Protein AF-W1Y3S1-F1 (afdb_monomer)

Foldseek 3Di:
DDLFLQPLQLVLQVLLQVLLVCLVVLRRDLVSLVVSLVSCVSHQALVSLQSSLNSNVSNPNNVSSVVSNVVSVVRHHPQPPVGGSVNPDHD

Sequence (91 aa):
IPYADNLKASKFAVQSYAALVLARQQKAPLGALREIWEHRADAASGLPLLQLGVALKTMGDATRGEEAIVLALKTPRNSDERIWLGDYGSP

pLDDT: mean 87.24, std 10.51, range [47.91, 95.75]

Organism: NCBI:txid408170

Radius of gyration: 12.7 Å; Cα contacts (8 Å, |Δi|>4): 128; chains: 1; bounding box: 34×26×29 Å

Nearest PDB structures (foldseek):
  5a42-assembly1_A  TM=9.913E-01  e=2.308E-10  Escherichia coli K-12
  4ziu-assembly1_A  TM=9.897E-01  e=3.738E-10  Escherichia coli K-12
  4rtd-assembly1_A  TM=9.672E-01  e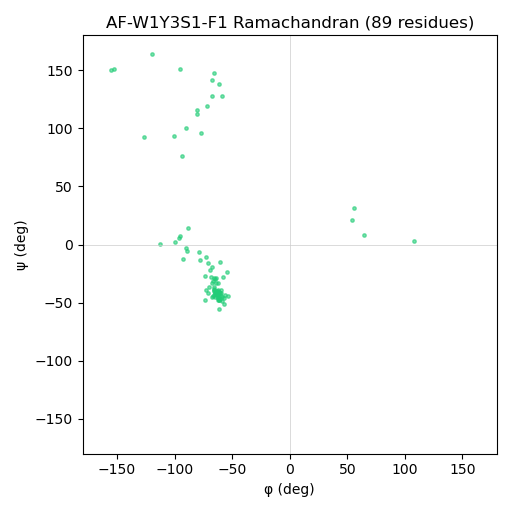=2.074E-10  Escherichia coli K-12
  4u4j-assembly1_A  TM=9.663E-01  e=5.154E-08  Salmonella enterica subsp. enterica serovar Typhimurium str. LT2
  4u59-assembly1_A  TM=9.619E-01  e=5.154E-08  Salmonella enterica subsp. enterica serovar Typhimurium

InterPro domains:
  IPR008930 Terpenoid cyclases/protein prenyltransferase alpha-alpha toroid [SSF48239] (9-82)

Mean predicted aligned error: 5.41 Å

Structure (mmCIF, N/CA/C/O backbone):
data_AF-W1Y3S1-F1
#
_entry.id   AF-W1Y3S1-F1
#
loop_
_atom_site.group_PDB
_atom_site.id
_atom_site.type_symbol
_atom_site.label_atom_id
_atom_site.label_alt_id
_atom_site.label_comp_id
_atom_site.label_asym_id
_atom_site.label_entity_id
_atom_site.label_seq_id
_atom_site.pdbx_PDB_ins_code
_atom_site.Cartn_x
_atom_site.Cartn_y
_atom_site.Cartn_z
_atom_site.occupancy
_atom_site.B_iso_or_equiv
_atom_site.auth_seq_id
_atom_site.auth_comp_id
_atom_site.auth_asym_id
_atom_site.auth_atom_id
_atom_site.pdbx_PDB_model_num
ATOM 1 N N . ILE A 1 1 ? 22.413 -14.062 1.278 1.00 47.91 1 ILE A N 1
ATOM 2 C CA . ILE A 1 1 ? 21.840 -13.821 -0.068 1.00 47.91 1 ILE A CA 1
ATOM 3 C C . ILE A 1 1 ? 20.653 -12.884 0.133 1.00 47.91 1 ILE A C 1
ATOM 5 O O . ILE A 1 1 ? 19.825 -13.222 0.976 1.00 47.91 1 ILE A O 1
ATOM 9 N N . PRO A 1 2 ? 20.599 -11.692 -0.488 1.00 54.00 2 PRO A N 1
ATOM 10 C CA . PRO A 1 2 ? 19.427 -10.825 -0.378 1.00 54.00 2 PRO A CA 1
ATOM 11 C C . PRO A 1 2 ? 18.206 -11.548 -0.961 1.00 54.00 2 PRO A C 1
ATOM 13 O O . PRO A 1 2 ? 18.328 -12.221 -1.976 1.00 54.00 2 PRO A O 1
ATOM 16 N N . TYR A 1 3 ? 17.046 -11.446 -0.310 1.00 61.94 3 TYR A N 1
ATOM 17 C CA . TYR A 1 3 ? 15.818 -12.139 -0.738 1.00 61.94 3 TYR A CA 1
ATOM 18 C C . TYR A 1 3 ? 15.121 -11.445 -1.932 1.00 61.94 3 TYR A C 1
ATOM 20 O O . TYR A 1 3 ? 14.228 -12.016 -2.549 1.00 61.94 3 TYR A O 1
ATOM 28 N N . ALA A 1 4 ? 15.526 -10.211 -2.250 1.00 61.97 4 ALA A N 1
ATOM 29 C CA . ALA A 1 4 ? 15.038 -9.406 -3.365 1.00 61.97 4 ALA A CA 1
ATOM 30 C C . ALA A 1 4 ? 16.102 -8.380 -3.782 1.00 61.97 4 ALA A C 1
ATOM 32 O O . ALA A 1 4 ? 16.858 -7.900 -2.928 1.00 61.97 4 ALA A O 1
ATOM 33 N N . ASP A 1 5 ? 16.112 -8.008 -5.061 1.00 67.12 5 ASP A N 1
ATOM 34 C CA . ASP A 1 5 ? 17.056 -7.029 -5.620 1.00 67.12 5 ASP A CA 1
ATOM 35 C C . ASP A 1 5 ? 16.720 -5.599 -5.182 1.00 67.12 5 ASP A C 1
ATOM 37 O O . ASP A 1 5 ? 17.599 -4.749 -5.049 1.00 67.12 5 ASP A O 1
ATOM 41 N N . ASN A 1 6 ? 15.442 -5.339 -4.883 1.00 75.94 6 ASN A N 1
ATOM 42 C CA . ASN A 1 6 ? 14.983 -4.074 -4.321 1.00 75.94 6 ASN A CA 1
ATOM 43 C C . ASN A 1 6 ? 14.181 -4.296 -3.034 1.00 75.94 6 ASN A C 1
ATOM 45 O O . ASN A 1 6 ? 12.959 -4.473 -3.029 1.00 75.94 6 ASN A O 1
ATOM 49 N N . LEU A 1 7 ? 14.896 -4.246 -1.910 1.00 80.88 7 LEU A N 1
ATOM 50 C CA . LEU A 1 7 ? 14.342 -4.510 -0.585 1.00 80.88 7 LEU A CA 1
ATOM 51 C C . LEU A 1 7 ? 13.302 -3.462 -0.145 1.00 80.88 7 LEU A C 1
ATOM 53 O O . LEU A 1 7 ? 12.401 -3.790 0.626 1.00 80.88 7 LEU A O 1
ATOM 57 N N . LYS A 1 8 ? 13.407 -2.215 -0.627 1.00 86.06 8 LYS A N 1
ATOM 58 C CA . LYS A 1 8 ? 12.435 -1.151 -0.325 1.00 86.06 8 LYS A CA 1
ATOM 59 C C . LYS A 1 8 ? 11.127 -1.370 -1.077 1.00 86.06 8 LYS A C 1
ATOM 61 O O . LYS A 1 8 ? 10.074 -1.396 -0.450 1.00 86.06 8 LYS A O 1
ATOM 66 N N . ALA A 1 9 ? 11.206 -1.646 -2.377 1.00 85.19 9 ALA A N 1
ATOM 67 C CA . ALA A 1 9 ? 10.033 -1.957 -3.190 1.00 85.19 9 ALA A CA 1
ATOM 68 C C . ALA A 1 9 ? 9.314 -3.226 -2.710 1.00 85.19 9 ALA A C 1
ATOM 70 O O . ALA A 1 9 ? 8.088 -3.246 -2.629 1.00 85.19 9 ALA A O 1
ATOM 71 N N . SER A 1 10 ? 10.073 -4.248 -2.303 1.00 85.25 10 SER A N 1
ATOM 72 C CA . SER A 1 10 ? 9.514 -5.481 -1.729 1.00 85.25 10 SER A CA 1
ATOM 73 C C . SER A 1 10 ? 8.738 -5.197 -0.438 1.00 85.25 10 SER A C 1
ATOM 75 O O . SER A 1 10 ? 7.603 -5.639 -0.269 1.00 85.25 10 SER A O 1
ATOM 77 N N . LYS A 1 11 ? 9.327 -4.412 0.478 1.00 89.38 11 LYS A N 1
ATOM 78 C CA . LYS A 1 11 ? 8.663 -3.995 1.724 1.00 89.38 11 LYS A CA 1
ATOM 79 C C . LYS A 1 11 ? 7.405 -3.180 1.441 1.00 89.38 11 LYS A C 1
ATOM 81 O O . LYS A 1 11 ? 6.368 -3.466 2.035 1.00 89.38 11 LYS A O 1
ATOM 86 N N . PHE A 1 12 ? 7.481 -2.230 0.510 1.00 92.25 12 PHE A N 1
ATOM 87 C CA . PHE A 1 12 ? 6.345 -1.406 0.108 1.00 92.25 12 PHE A CA 1
ATOM 88 C C . PHE A 1 12 ? 5.199 -2.254 -0.461 1.00 92.25 12 PHE A C 1
ATOM 90 O O . PHE A 1 12 ? 4.037 -2.034 -0.113 1.00 92.25 12 PHE A O 1
ATOM 97 N N . ALA A 1 13 ? 5.510 -3.264 -1.279 1.00 90.31 13 ALA A N 1
ATOM 98 C CA . ALA A 1 13 ? 4.519 -4.188 -1.821 1.00 90.31 13 ALA A CA 1
ATOM 99 C C . ALA A 1 13 ? 3.813 -4.990 -0.718 1.00 90.31 13 ALA A C 1
ATOM 101 O O . ALA A 1 13 ? 2.582 -5.028 -0.670 1.00 90.31 13 ALA A O 1
ATOM 102 N N . VAL A 1 14 ? 4.576 -5.558 0.222 1.00 92.19 14 VAL A N 1
ATOM 103 C CA . VAL A 1 14 ? 4.021 -6.305 1.363 1.00 92.19 14 VAL A CA 1
ATOM 104 C C . VAL A 1 14 ? 3.149 -5.409 2.247 1.00 92.19 14 VAL A C 1
ATOM 106 O O . VAL A 1 14 ? 2.039 -5.797 2.612 1.00 92.19 14 VAL A O 1
ATOM 109 N N . GLN A 1 15 ? 3.618 -4.202 2.570 1.00 93.94 15 GLN A N 1
ATOM 110 C CA . GLN A 1 15 ? 2.877 -3.243 3.392 1.00 93.94 15 GLN A CA 1
ATOM 111 C C . GLN A 1 15 ? 1.576 -2.795 2.721 1.00 93.94 15 GLN A C 1
ATOM 113 O O . GLN A 1 15 ? 0.537 -2.760 3.376 1.00 93.94 15 GLN A O 1
ATOM 118 N N . SER A 1 16 ? 1.612 -2.506 1.420 1.00 94.19 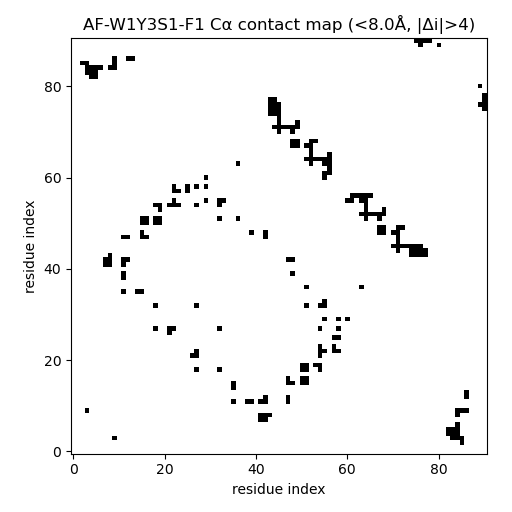16 SER A N 1
ATOM 119 C CA . SER A 1 16 ? 0.437 -2.078 0.652 1.00 94.19 16 SER A CA 1
ATOM 120 C C . SER A 1 16 ? -0.614 -3.183 0.545 1.00 94.19 16 SER A C 1
ATOM 122 O O . SER A 1 16 ? -1.811 -2.930 0.705 1.00 94.19 16 SER A O 1
ATOM 124 N N . TYR A 1 17 ? -0.178 -4.430 0.359 1.00 93.75 17 TYR A N 1
ATOM 125 C CA . TYR A 1 17 ? -1.089 -5.567 0.342 1.00 93.75 17 TYR A CA 1
ATOM 126 C C . TYR A 1 17 ? -1.707 -5.824 1.723 1.00 93.75 17 TYR A C 1
ATOM 128 O O . TYR A 1 17 ? -2.925 -5.979 1.843 1.00 93.75 17 TYR A O 1
ATOM 136 N N . ALA A 1 18 ? -0.897 -5.795 2.787 1.00 94.19 18 ALA A N 1
ATOM 137 C CA . ALA A 1 18 ? -1.386 -5.918 4.159 1.00 94.19 18 ALA A CA 1
ATOM 138 C C . ALA A 1 18 ? -2.380 -4.797 4.511 1.00 94.19 18 ALA A C 1
ATOM 140 O O . ALA A 1 18 ? -3.429 -5.065 5.098 1.00 94.19 18 ALA A O 1
ATOM 141 N N . ALA A 1 19 ? -2.095 -3.561 4.092 1.00 94.56 19 ALA A N 1
ATOM 142 C CA . ALA A 1 19 ? -2.985 -2.416 4.235 1.00 94.56 19 ALA A CA 1
ATOM 143 C C . ALA A 1 19 ? -4.350 -2.664 3.580 1.00 94.56 19 ALA A C 1
ATOM 145 O O . ALA A 1 19 ? -5.377 -2.439 4.219 1.00 94.56 19 ALA A O 1
ATOM 146 N N . LEU A 1 20 ? -4.381 -3.187 2.351 1.00 95.25 20 LEU A N 1
ATOM 147 C CA . LEU A 1 20 ? -5.628 -3.532 1.667 1.00 95.25 20 LEU A CA 1
ATOM 148 C C . LEU A 1 20 ? -6.418 -4.616 2.416 1.00 95.25 20 LEU A C 1
ATOM 150 O O . LEU A 1 20 ? -7.629 -4.483 2.602 1.00 95.25 20 LEU A O 1
ATOM 154 N N . VAL A 1 21 ? -5.748 -5.681 2.863 1.00 95.75 21 VAL A N 1
ATOM 155 C CA . VAL A 1 21 ? -6.389 -6.780 3.606 1.00 95.75 21 VAL A CA 1
ATOM 156 C C . VAL A 1 21 ? -6.973 -6.290 4.937 1.00 95.75 21 VAL A C 1
ATOM 158 O O . VAL A 1 21 ? -8.086 -6.678 5.300 1.00 95.75 21 VAL A O 1
ATOM 161 N N . LEU A 1 22 ? -6.261 -5.413 5.650 1.00 94.75 22 LEU A N 1
ATOM 162 C CA . LEU A 1 22 ? -6.720 -4.824 6.910 1.00 94.75 22 LEU A CA 1
ATOM 163 C C . LEU A 1 22 ? -7.835 -3.791 6.704 1.00 94.75 22 LEU A C 1
ATOM 165 O O . LEU A 1 22 ? -8.786 -3.761 7.486 1.00 94.75 22 LEU A O 1
ATOM 169 N N . ALA A 1 23 ? -7.759 -2.972 5.654 1.00 94.00 23 ALA A N 1
ATOM 170 C CA . ALA A 1 23 ? -8.766 -1.957 5.349 1.00 94.00 23 ALA A CA 1
ATOM 171 C C . ALA A 1 23 ? -10.116 -2.585 4.983 1.00 94.00 23 ALA A C 1
ATOM 173 O O . ALA A 1 23 ? -11.158 -2.111 5.429 1.00 94.00 23 ALA A O 1
ATOM 174 N N . ARG A 1 24 ? -10.110 -3.725 4.276 1.00 93.06 24 ARG A N 1
ATOM 175 C CA . ARG A 1 24 ? -11.326 -4.525 4.027 1.00 93.06 24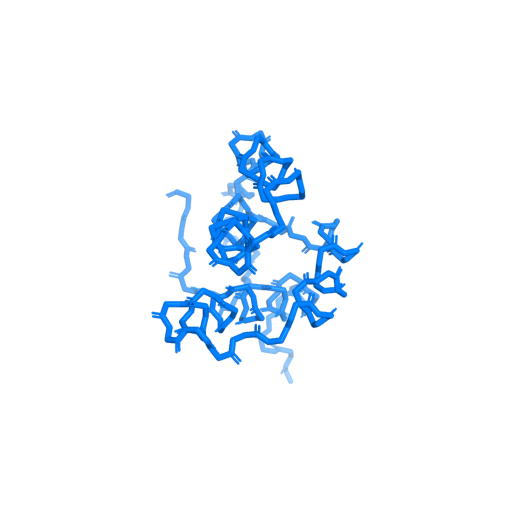 ARG A CA 1
ATOM 176 C C . ARG A 1 24 ? -12.026 -4.966 5.315 1.00 93.06 24 ARG A C 1
ATOM 178 O O . ARG A 1 24 ? -13.236 -5.146 5.314 1.00 93.06 24 ARG A O 1
ATOM 185 N N . GLN A 1 25 ? -11.275 -5.128 6.402 1.00 94.25 25 GLN A N 1
ATOM 186 C CA . GLN A 1 25 ? -11.802 -5.475 7.723 1.00 94.25 25 GLN A CA 1
ATOM 187 C C . GLN A 1 25 ? -12.018 -4.253 8.629 1.00 94.25 25 GLN A C 1
ATOM 189 O O . GLN A 1 25 ? -12.314 -4.445 9.804 1.00 94.25 25 GLN A O 1
ATOM 194 N N . GLN A 1 26 ? -11.835 -3.023 8.129 1.00 90.81 26 GLN A N 1
ATOM 195 C CA . GLN A 1 26 ? -11.882 -1.783 8.922 1.00 90.81 26 GLN A CA 1
ATOM 196 C C . GLN A 1 26 ? -10.895 -1.779 10.108 1.00 90.81 26 GLN A C 1
ATOM 198 O O . GLN A 1 26 ? -11.141 -1.182 11.152 1.00 90.81 26 GLN A O 1
ATOM 203 N N . LYS A 1 27 ? -9.755 -2.464 9.953 1.00 92.62 27 LYS A N 1
ATOM 204 C CA . LYS A 1 27 ? -8.716 -2.622 10.988 1.00 92.62 27 LYS A CA 1
ATOM 205 C C . LYS A 1 27 ? -7.403 -1.923 10.648 1.00 92.62 27 LYS A C 1
ATOM 207 O O . LYS A 1 27 ? -6.450 -2.025 11.414 1.00 92.62 27 LYS A O 1
ATOM 212 N N . ALA A 1 28 ? -7.314 -1.256 9.499 1.00 92.81 28 ALA A N 1
ATOM 213 C CA . ALA A 1 28 ? -6.102 -0.549 9.109 1.00 92.81 28 ALA A CA 1
ATOM 214 C C . ALA A 1 28 ? -6.035 0.818 9.815 1.00 92.81 28 ALA A C 1
ATOM 216 O O . ALA A 1 28 ? -6.878 1.673 9.545 1.00 92.81 28 ALA A O 1
ATOM 217 N N . PRO A 1 29 ? -5.054 1.073 10.698 1.00 93.19 29 PRO A N 1
ATOM 218 C CA . PRO A 1 29 ? -4.920 2.380 11.325 1.00 93.19 29 PRO A CA 1
ATOM 219 C C . PRO A 1 29 ? -4.511 3.425 10.283 1.00 93.19 29 PRO A C 1
ATOM 221 O O . PRO A 1 29 ? -3.515 3.274 9.575 1.00 93.19 29 PRO A O 1
ATOM 224 N N . LEU A 1 30 ? -5.269 4.519 10.218 1.00 93.00 30 LEU A N 1
ATOM 225 C CA . LEU A 1 30 ? -5.130 5.533 9.172 1.00 93.00 30 LEU A CA 1
ATOM 226 C C . LEU A 1 30 ? -3.770 6.256 9.219 1.00 93.00 30 LEU A C 1
ATOM 228 O O . LEU A 1 30 ? -3.225 6.620 8.181 1.00 93.00 30 LEU A O 1
ATOM 232 N N . GLY A 1 31 ? -3.174 6.382 10.410 1.00 94.25 31 GLY A N 1
ATOM 233 C CA . GLY A 1 31 ? -1.806 6.883 10.574 1.00 94.25 31 GLY A CA 1
ATOM 234 C C . GLY A 1 31 ? -0.754 6.006 9.887 1.00 94.25 31 GLY A C 1
ATOM 235 O O . GLY A 1 31 ? 0.126 6.534 9.220 1.00 94.25 31 GLY A O 1
ATOM 236 N N . ALA A 1 32 ? -0.886 4.676 9.959 1.00 93.94 32 ALA A N 1
ATOM 237 C CA . ALA A 1 32 ? 0.050 3.767 9.292 1.00 93.94 32 ALA A CA 1
ATOM 238 C C . ALA A 1 32 ? -0.104 3.802 7.766 1.00 93.94 32 ALA A C 1
ATOM 240 O O . ALA A 1 32 ? 0.886 3.735 7.048 1.00 93.94 32 ALA A O 1
ATOM 241 N N . LEU A 1 33 ? -1.334 3.945 7.258 1.00 94.62 33 LEU A N 1
ATOM 242 C CA . LEU A 1 33 ? -1.571 4.096 5.818 1.00 94.62 33 LEU A CA 1
ATOM 243 C C . LEU A 1 33 ? -0.935 5.378 5.267 1.00 94.62 33 LEU A C 1
ATOM 245 O O . LEU A 1 33 ? -0.358 5.361 4.181 1.00 94.62 33 LEU A O 1
ATOM 249 N N . ARG A 1 34 ? -1.018 6.477 6.027 1.00 95.25 34 ARG A N 1
ATOM 250 C CA . ARG A 1 34 ? -0.359 7.745 5.687 1.00 95.25 34 ARG A CA 1
ATOM 251 C C . ARG A 1 34 ? 1.159 7.625 5.717 1.00 95.25 34 ARG A C 1
ATOM 253 O O . ARG A 1 34 ? 1.803 8.126 4.808 1.00 95.25 34 ARG A O 1
ATOM 260 N N . GLU A 1 35 ? 1.712 6.912 6.692 1.00 95.44 35 GLU A N 1
ATOM 261 C CA . GLU A 1 35 ? 3.153 6.654 6.746 1.00 95.44 35 GLU A CA 1
ATOM 262 C C . GLU A 1 35 ? 3.632 5.879 5.509 1.00 95.44 35 GLU A C 1
ATOM 264 O O . GLU A 1 35 ? 4.588 6.280 4.850 1.00 95.44 35 GLU A O 1
ATOM 269 N N . ILE A 1 36 ? 2.923 4.810 5.123 1.00 94.19 36 ILE A N 1
ATOM 270 C CA . ILE A 1 36 ? 3.245 4.059 3.899 1.00 94.19 36 ILE A CA 1
ATOM 271 C C . ILE A 1 36 ? 3.155 4.983 2.670 1.00 94.19 36 ILE A C 1
ATOM 273 O O . ILE A 1 36 ? 4.007 4.914 1.788 1.00 94.1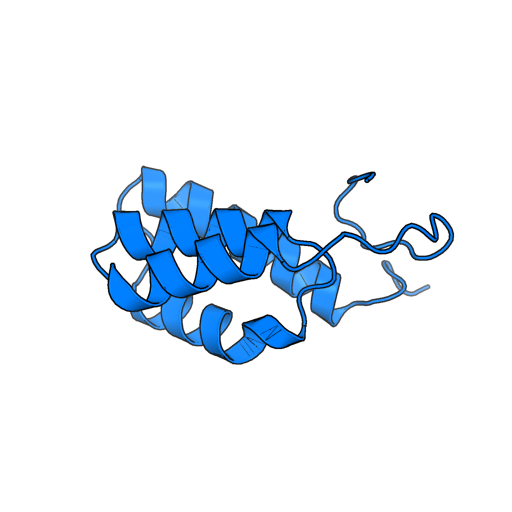9 36 ILE A O 1
ATOM 277 N N . TRP A 1 37 ? 2.169 5.884 2.614 1.00 94.88 37 TRP A N 1
ATOM 278 C CA . TRP A 1 37 ? 2.004 6.839 1.510 1.00 94.88 37 TRP A CA 1
ATOM 279 C C . TRP A 1 37 ? 3.173 7.823 1.346 1.00 94.88 37 TRP A C 1
ATOM 281 O O . TRP A 1 37 ? 3.521 8.185 0.215 1.00 94.88 37 TRP A O 1
ATOM 291 N N . GLU A 1 38 ? 3.826 8.235 2.431 1.00 94.81 38 GLU A N 1
ATOM 292 C CA . GLU A 1 38 ? 5.022 9.081 2.332 1.00 94.81 38 GLU A CA 1
ATOM 293 C C . GLU A 1 38 ? 6.183 8.354 1.634 1.00 94.81 38 GLU A C 1
ATOM 295 O O . GLU A 1 38 ? 6.951 8.965 0.890 1.00 94.81 38 GLU A O 1
ATOM 300 N N . HIS A 1 39 ? 6.230 7.023 1.739 1.00 93.81 39 HIS A N 1
ATOM 301 C CA . HIS A 1 39 ? 7.201 6.163 1.061 1.00 93.81 39 HIS A CA 1
ATOM 302 C C . HIS A 1 39 ? 6.780 5.708 -0.349 1.00 93.81 39 HIS A C 1
ATOM 304 O O . HIS A 1 39 ? 7.406 4.819 -0.923 1.00 93.81 39 HIS A O 1
ATOM 310 N N . ARG A 1 40 ? 5.764 6.327 -0.969 1.00 91.25 40 ARG A N 1
ATOM 311 C CA . ARG A 1 40 ? 5.272 5.960 -2.320 1.00 91.25 40 ARG A CA 1
ATOM 312 C C . ARG A 1 40 ? 6.336 5.954 -3.426 1.00 91.25 40 ARG A C 1
ATOM 314 O O . ARG A 1 40 ? 6.157 5.270 -4.427 1.00 91.25 40 ARG A O 1
ATOM 321 N N . ALA A 1 41 ? 7.432 6.699 -3.262 1.00 88.94 41 ALA A N 1
ATOM 322 C CA . ALA A 1 41 ? 8.549 6.715 -4.210 1.00 88.94 41 ALA A CA 1
ATOM 323 C C . ALA A 1 41 ? 9.326 5.385 -4.254 1.00 88.94 41 ALA A C 1
ATOM 325 O O . ALA A 1 41 ? 10.011 5.114 -5.236 1.00 88.94 41 ALA A O 1
ATOM 326 N N . ASP A 1 42 ? 9.198 4.544 -3.223 1.00 86.75 42 ASP A N 1
ATOM 327 C CA . ASP A 1 42 ? 9.814 3.217 -3.183 1.00 86.75 42 ASP A CA 1
ATOM 328 C C . ASP A 1 42 ? 9.029 2.178 -4.015 1.00 86.75 42 ASP A C 1
ATOM 330 O O . ASP A 1 42 ? 9.485 1.045 -4.184 1.00 86.75 42 ASP A O 1
ATOM 334 N N . ALA A 1 43 ? 7.857 2.536 -4.557 1.00 85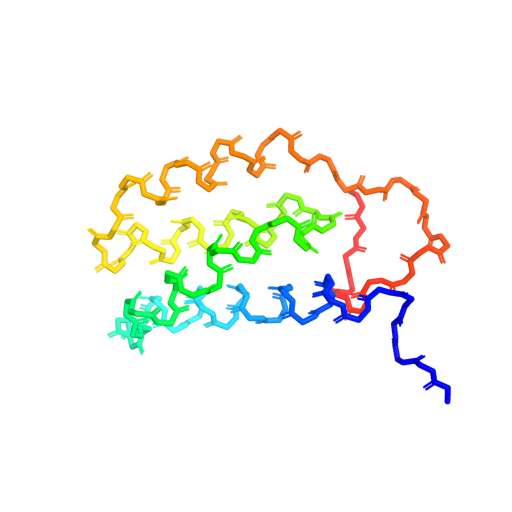.06 43 ALA A N 1
ATOM 335 C CA . ALA A 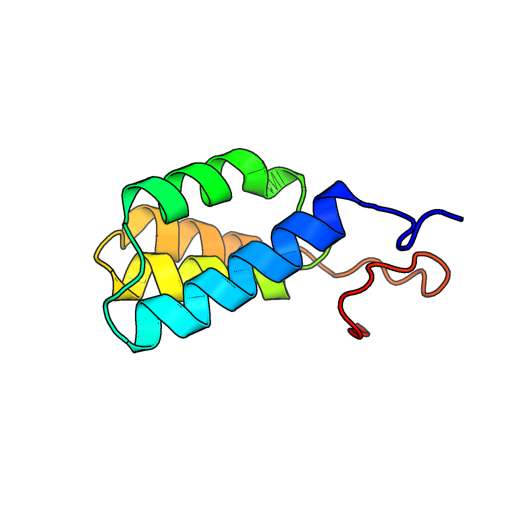1 43 ? 7.040 1.650 -5.376 1.00 85.06 43 ALA A CA 1
ATOM 336 C C . ALA A 1 43 ? 7.662 1.417 -6.764 1.00 85.06 43 ALA A C 1
ATOM 338 O O . ALA A 1 43 ? 7.779 2.330 -7.577 1.00 85.06 43 ALA A O 1
ATOM 339 N N . ALA A 1 44 ? 7.986 0.161 -7.074 1.00 83.06 44 ALA A N 1
ATOM 340 C CA . ALA A 1 44 ? 8.490 -0.249 -8.392 1.00 83.06 44 ALA A CA 1
ATOM 341 C C . ALA A 1 44 ? 7.393 -0.787 -9.340 1.00 83.06 44 ALA A C 1
ATOM 343 O O . ALA A 1 44 ? 7.691 -1.333 -10.402 1.00 83.06 44 ALA A O 1
ATOM 344 N N . SER A 1 45 ? 6.123 -0.690 -8.935 1.00 86.94 45 SER A N 1
ATOM 345 C CA . SER A 1 45 ? 4.951 -1.140 -9.692 1.00 86.94 45 SER A CA 1
ATOM 346 C C . SER A 1 45 ? 3.722 -0.321 -9.296 1.00 86.94 45 SER A C 1
ATOM 348 O O . SER A 1 45 ? 3.605 0.114 -8.147 1.00 86.94 45 SER A O 1
ATOM 350 N N . GLY A 1 46 ? 2.779 -0.155 -10.224 1.00 90.06 46 GLY A N 1
ATOM 351 C CA . GLY A 1 46 ? 1.491 0.488 -9.970 1.00 90.06 46 GLY A CA 1
ATOM 352 C C . GLY A 1 46 ? 0.560 -0.317 -9.057 1.00 90.06 46 GLY A C 1
ATOM 353 O O . GLY A 1 46 ? -0.228 0.263 -8.314 1.00 90.06 46 GLY A O 1
ATOM 354 N N . LEU A 1 47 ? 0.667 -1.651 -9.034 1.00 92.62 47 LEU A N 1
ATOM 355 C CA . LEU A 1 47 ? -0.218 -2.502 -8.227 1.00 92.62 47 LEU A CA 1
ATOM 356 C C . LEU A 1 47 ? -0.205 -2.170 -6.718 1.00 92.62 47 LEU A C 1
ATOM 358 O O . LEU A 1 47 ? -1.286 -1.977 -6.160 1.00 92.62 47 LEU A O 1
ATOM 362 N N . PRO A 1 48 ? 0.949 -2.073 -6.027 1.00 93.38 48 PRO A N 1
ATOM 363 C CA . PRO A 1 48 ? 0.954 -1.726 -4.607 1.00 93.38 48 PRO A CA 1
ATOM 364 C C . PRO A 1 48 ? 0.418 -0.312 -4.337 1.00 93.38 48 PRO A C 1
ATOM 366 O O . PRO A 1 48 ? -0.291 -0.109 -3.355 1.00 93.38 48 PRO A O 1
ATOM 369 N N . LEU A 1 49 ? 0.644 0.647 -5.241 1.00 94.12 49 LEU A N 1
ATOM 370 C CA . LEU A 1 49 ? 0.053 1.986 -5.134 1.00 94.12 49 LEU A CA 1
ATOM 371 C C . LEU A 1 49 ? -1.479 1.939 -5.224 1.00 94.12 49 LEU A C 1
ATOM 373 O O . LEU A 1 49 ? -2.164 2.609 -4.453 1.00 94.12 49 LEU A O 1
ATOM 377 N N . LEU A 1 50 ? -2.024 1.094 -6.103 1.00 95.06 50 LEU A N 1
ATOM 378 C CA . LEU A 1 50 ? -3.467 0.893 -6.223 1.00 95.06 50 LEU A CA 1
ATOM 379 C C . LEU A 1 50 ? -4.052 0.269 -4.949 1.00 95.06 50 LEU A C 1
ATOM 381 O O . LEU A 1 50 ? -5.078 0.728 -4.447 1.00 95.06 50 LEU A O 1
ATOM 385 N N . GLN A 1 51 ? -3.393 -0.760 -4.408 1.00 95.00 51 GLN A N 1
ATOM 386 C CA . GLN A 1 51 ? -3.808 -1.426 -3.170 1.00 95.00 51 GLN A CA 1
ATOM 387 C C . GLN A 1 51 ? -3.843 -0.445 -1.992 1.00 95.00 51 GLN A C 1
ATOM 389 O O . GLN A 1 51 ? -4.827 -0.408 -1.249 1.00 95.00 51 GLN A O 1
ATOM 394 N N . LEU A 1 52 ? -2.809 0.392 -1.866 1.00 95.06 52 LEU A N 1
ATOM 395 C CA . LEU A 1 52 ? -2.740 1.439 -0.853 1.00 95.06 52 LEU A CA 1
ATOM 396 C C . LEU A 1 52 ? -3.818 2.512 -1.060 1.00 95.06 52 LEU A C 1
ATOM 398 O O . LEU A 1 52 ? -4.461 2.921 -0.096 1.00 95.06 52 LEU A O 1
ATOM 402 N N . GLY A 1 53 ? -4.071 2.928 -2.303 1.00 94.94 53 GLY A N 1
ATOM 403 C CA . GLY A 1 53 ? -5.108 3.910 -2.624 1.00 94.94 53 GLY A CA 1
ATOM 404 C C . GLY A 1 53 ? -6.514 3.437 -2.263 1.00 94.94 53 GLY A C 1
ATOM 405 O O . GLY A 1 53 ? -7.291 4.174 -1.650 1.00 94.94 53 GLY A O 1
ATOM 406 N N . VAL A 1 54 ? -6.820 2.169 -2.550 1.00 95.38 54 VAL A N 1
ATOM 407 C CA . VAL A 1 54 ? -8.075 1.534 -2.125 1.00 95.38 54 VAL A CA 1
ATOM 408 C C . VAL A 1 54 ? -8.158 1.462 -0.601 1.00 95.38 54 VAL A C 1
ATOM 410 O O . VAL A 1 54 ? -9.211 1.768 -0.040 1.00 95.38 54 VAL A O 1
ATOM 413 N N . ALA A 1 55 ? -7.068 1.106 0.085 1.00 95.25 55 ALA A N 1
ATOM 414 C CA . ALA A 1 55 ? -7.032 1.060 1.545 1.00 95.25 55 ALA A CA 1
ATOM 415 C C . ALA A 1 55 ? -7.295 2.442 2.174 1.00 95.25 55 ALA A C 1
ATOM 417 O O . ALA A 1 55 ? -8.152 2.560 3.048 1.00 95.25 55 ALA A O 1
ATOM 418 N N . LEU A 1 56 ? -6.624 3.492 1.689 1.00 95.19 56 LEU A N 1
ATOM 419 C CA . LEU A 1 56 ? -6.802 4.8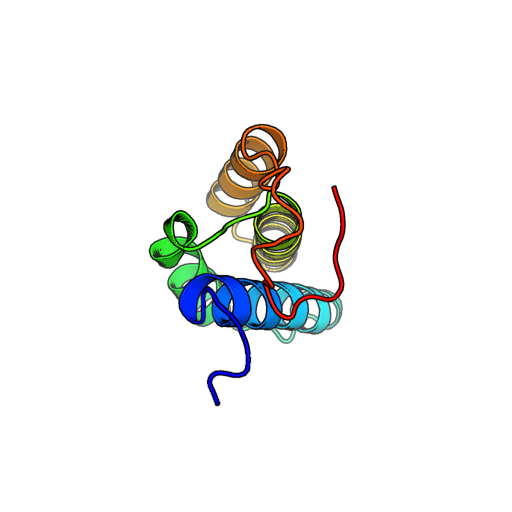78 2.141 1.00 95.19 56 LEU A CA 1
ATOM 420 C C . LEU A 1 56 ? -8.246 5.355 1.951 1.00 95.19 56 LEU A C 1
ATOM 422 O O . LEU A 1 56 ? -8.864 5.833 2.903 1.00 95.19 56 LEU A O 1
ATOM 426 N N . LYS A 1 57 ? -8.818 5.135 0.760 1.00 94.69 57 LYS A N 1
ATOM 427 C CA . LYS A 1 57 ? -10.211 5.492 0.460 1.00 94.69 57 LYS A CA 1
ATOM 428 C C . LYS A 1 57 ? -11.201 4.740 1.352 1.00 94.69 57 LYS A C 1
ATOM 430 O O . LYS A 1 57 ? -12.151 5.337 1.846 1.00 94.69 57 LYS A O 1
ATOM 435 N N . THR A 1 58 ? -10.952 3.455 1.603 1.00 93.62 58 THR A N 1
ATOM 436 C CA . THR A 1 58 ? -11.806 2.598 2.447 1.00 93.62 58 THR A CA 1
ATOM 437 C C . THR A 1 58 ? -11.797 3.022 3.917 1.00 93.62 58 THR A C 1
ATOM 439 O O . THR A 1 58 ? -12.806 2.865 4.601 1.00 93.62 58 THR A O 1
ATOM 442 N N . MET A 1 59 ? -10.681 3.573 4.403 1.00 92.88 59 MET A N 1
ATOM 443 C CA . MET A 1 59 ? -10.558 4.061 5.780 1.00 92.88 59 MET A CA 1
ATOM 444 C C . MET A 1 59 ? -10.971 5.536 5.951 1.00 92.88 59 MET A C 1
ATOM 446 O O . MET A 1 59 ? -11.016 6.017 7.080 1.00 92.88 59 MET A O 1
ATOM 450 N N . GLY A 1 60 ? -11.285 6.252 4.863 1.00 91.94 60 GLY A N 1
ATOM 451 C CA . GLY A 1 60 ? -11.802 7.628 4.894 1.00 91.94 60 GLY A CA 1
ATOM 452 C C . GLY A 1 60 ? -10.830 8.728 4.443 1.00 91.94 60 GLY A C 1
ATOM 453 O O . GLY A 1 60 ? -11.203 9.899 4.461 1.00 91.94 60 GLY A O 1
ATOM 454 N N . ASP A 1 61 ? -9.613 8.397 3.998 1.00 94.75 61 ASP A N 1
ATOM 455 C CA . ASP A 1 61 ? -8.672 9.361 3.397 1.00 94.75 61 ASP A CA 1
ATOM 456 C C . ASP A 1 61 ? -8.833 9.371 1.867 1.00 94.75 61 ASP A C 1
ATOM 458 O O . ASP A 1 61 ? -8.061 8.763 1.121 1.00 94.75 61 ASP A O 1
ATOM 462 N N . ALA A 1 62 ? -9.905 10.016 1.395 1.00 92.62 62 ALA A N 1
ATOM 463 C CA . ALA A 1 62 ? -10.266 10.029 -0.023 1.00 92.62 62 ALA A CA 1
ATOM 464 C C . ALA A 1 62 ? -9.240 10.771 -0.897 1.00 92.62 62 ALA A C 1
ATOM 466 O O . ALA A 1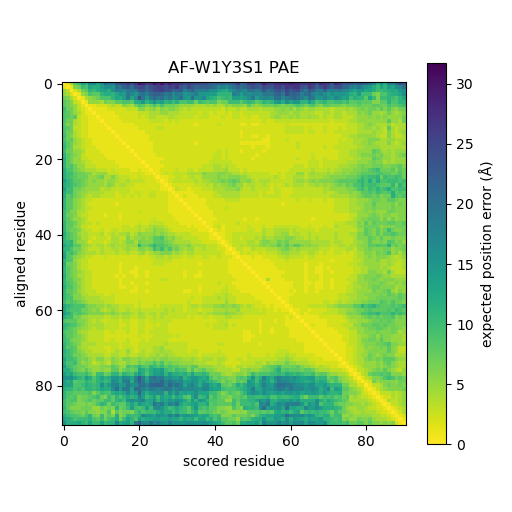 62 ? -8.924 10.295 -1.983 1.00 92.62 62 ALA A O 1
ATOM 467 N N . THR A 1 63 ? -8.680 11.885 -0.411 1.00 94.38 63 THR A N 1
ATOM 468 C CA . THR A 1 63 ? -7.716 12.709 -1.161 1.00 94.38 63 THR A CA 1
ATOM 469 C C . THR A 1 63 ? -6.453 11.921 -1.498 1.00 94.38 63 THR A C 1
ATOM 471 O O . THR A 1 63 ? -6.126 11.763 -2.673 1.00 94.38 63 THR A O 1
ATOM 474 N N . ARG A 1 64 ? -5.783 11.338 -0.491 1.00 93.75 64 ARG A N 1
ATOM 475 C CA . ARG A 1 64 ? -4.589 10.511 -0.739 1.00 93.75 64 ARG A CA 1
ATOM 476 C C . ARG A 1 64 ? -4.932 9.219 -1.470 1.00 93.75 64 ARG A C 1
ATOM 478 O O . ARG A 1 64 ? -4.136 8.735 -2.268 1.00 93.75 64 ARG A O 1
ATOM 485 N N . GLY A 1 65 ? -6.118 8.662 -1.219 1.00 94.12 65 GLY A N 1
ATOM 486 C CA . GLY A 1 65 ? -6.603 7.486 -1.933 1.00 94.12 65 GLY A CA 1
ATOM 487 C C . GLY A 1 65 ? -6.703 7.710 -3.443 1.00 94.12 65 GLY A C 1
ATOM 488 O O . GLY A 1 65 ? -6.246 6.876 -4.222 1.00 94.12 65 GLY A O 1
ATOM 489 N N . GLU A 1 66 ? -7.252 8.846 -3.869 1.00 94.88 66 GLU A N 1
ATOM 490 C CA . GLU A 1 66 ? -7.368 9.195 -5.288 1.00 94.88 66 GLU A CA 1
ATOM 491 C C . GLU A 1 66 ? -6.018 9.535 -5.919 1.00 94.88 66 GLU A C 1
ATOM 493 O O . GLU A 1 66 ? -5.722 9.038 -7.007 1.00 94.88 66 GLU A O 1
ATOM 498 N N . GLU A 1 67 ? -5.157 10.281 -5.221 1.00 95.00 67 GLU A N 1
ATOM 499 C CA . GLU A 1 67 ? -3.778 10.528 -5.663 1.00 95.00 67 GLU A CA 1
ATOM 500 C C . GLU A 1 67 ? -3.013 9.217 -5.896 1.00 95.00 67 GLU A C 1
ATOM 502 O O . GLU A 1 67 ? -2.339 9.064 -6.917 1.00 95.00 67 GLU A O 1
ATOM 507 N N . ALA A 1 68 ? -3.159 8.246 -4.990 1.00 94.19 68 ALA A N 1
ATOM 508 C CA . ALA A 1 68 ? -2.528 6.935 -5.094 1.00 94.19 68 ALA A CA 1
ATOM 509 C C . ALA A 1 68 ? -3.033 6.130 -6.295 1.00 94.19 68 ALA A C 1
ATOM 511 O O . ALA A 1 68 ? -2.230 5.525 -7.001 1.00 94.19 68 ALA A O 1
ATOM 512 N N . ILE A 1 69 ? -4.342 6.151 -6.564 1.00 93.69 69 ILE A N 1
ATOM 513 C CA . ILE A 1 69 ? -4.940 5.462 -7.717 1.00 93.69 69 ILE A CA 1
ATOM 514 C C . ILE A 1 69 ? -4.467 6.101 -9.029 1.00 93.69 69 ILE A C 1
ATOM 516 O O . ILE A 1 69 ? -4.085 5.394 -9.961 1.00 93.69 69 ILE A O 1
ATOM 520 N N . VAL A 1 70 ? -4.449 7.434 -9.108 1.00 94.69 70 VAL A N 1
ATOM 521 C CA . VAL A 1 70 ? -3.962 8.147 -10.298 1.00 94.69 70 VAL A CA 1
ATOM 522 C C . VAL A 1 70 ? -2.477 7.873 -10.526 1.00 94.69 70 VAL A C 1
ATOM 524 O O . VAL A 1 70 ? -2.061 7.671 -11.668 1.00 94.69 70 VAL A O 1
ATOM 527 N N . LEU A 1 71 ? -1.675 7.849 -9.459 1.00 92.81 71 LEU A N 1
ATOM 528 C CA . LEU A 1 71 ? -0.255 7.527 -9.543 1.00 92.81 71 LEU A CA 1
ATOM 529 C C . LEU A 1 71 ? -0.040 6.072 -9.973 1.00 92.81 71 LEU A C 1
ATOM 531 O O . LEU A 1 71 ? 0.759 5.825 -10.868 1.00 92.81 71 LEU A O 1
ATOM 535 N N . ALA A 1 72 ? -0.806 5.130 -9.421 1.00 92.31 72 ALA A N 1
ATOM 536 C CA . ALA A 1 72 ? -0.736 3.713 -9.765 1.00 92.31 72 ALA A CA 1
ATOM 537 C C . ALA A 1 72 ? -0.887 3.459 -11.270 1.00 92.31 72 ALA A C 1
ATOM 539 O O . ALA A 1 72 ? -0.116 2.698 -11.845 1.00 92.31 72 ALA A O 1
ATOM 540 N N . LEU A 1 73 ? -1.843 4.131 -11.918 1.00 90.44 73 LEU A N 1
ATOM 541 C CA . LEU A 1 73 ? -2.072 4.004 -13.362 1.00 90.44 73 LEU A CA 1
ATOM 542 C C . LEU A 1 73 ? -0.947 4.620 -14.209 1.00 90.44 73 LEU A C 1
ATOM 544 O O . LEU A 1 73 ? -0.786 4.259 -15.372 1.00 90.44 73 LEU A O 1
ATOM 548 N N . LYS A 1 74 ? -0.176 5.553 -13.642 1.00 91.88 74 LYS A N 1
ATOM 549 C CA . LYS A 1 74 ? 0.961 6.210 -14.301 1.00 91.88 74 LYS A CA 1
ATOM 550 C C . LYS A 1 74 ? 2.295 5.512 -14.039 1.00 91.88 74 LYS A C 1
ATOM 552 O O . LYS A 1 74 ? 3.270 5.840 -14.709 1.00 91.88 74 LYS A O 1
ATOM 557 N N . THR A 1 75 ? 2.357 4.588 -13.081 1.00 88.31 75 THR A N 1
ATOM 558 C CA . THR A 1 75 ? 3.580 3.874 -12.700 1.00 88.31 75 THR A CA 1
ATOM 559 C C . THR A 1 75 ? 3.595 2.480 -13.334 1.00 88.31 75 THR A C 1
ATOM 561 O O . THR A 1 75 ? 3.052 1.537 -12.749 1.00 88.31 75 THR A O 1
ATOM 564 N N . PRO A 1 76 ? 4.211 2.305 -14.519 1.00 84.38 76 PRO A N 1
ATOM 565 C CA . PRO A 1 76 ? 4.396 0.978 -15.088 1.00 84.38 76 PRO A CA 1
ATOM 566 C C . PRO A 1 76 ? 5.341 0.154 -14.210 1.00 84.38 76 PRO A C 1
ATOM 568 O O . PRO A 1 76 ? 6.270 0.684 -13.594 1.00 84.38 76 PRO A O 1
ATOM 571 N N . ARG A 1 77 ? 5.120 -1.162 -14.168 1.00 80.75 77 ARG A N 1
ATOM 572 C CA . ARG A 1 77 ? 6.108 -2.092 -13.619 1.00 80.75 77 ARG A CA 1
ATOM 573 C C . ARG A 1 77 ? 7.324 -2.109 -14.544 1.00 80.75 77 ARG A C 1
ATOM 575 O O . ARG A 1 77 ? 7.168 -2.055 -15.764 1.00 80.75 77 ARG A O 1
ATOM 582 N N . ASN A 1 78 ? 8.525 -2.186 -13.973 1.00 77.12 78 ASN A N 1
ATOM 583 C CA . ASN A 1 78 ? 9.728 -2.365 -14.779 1.00 77.12 78 ASN A CA 1
ATOM 584 C C . ASN A 1 78 ? 9.614 -3.664 -15.602 1.00 77.12 78 ASN A C 1
ATOM 586 O O . ASN A 1 78 ? 9.317 -4.720 -15.047 1.00 77.12 78 ASN A O 1
ATOM 590 N N . SER A 1 79 ? 9.821 -3.564 -16.916 1.00 70.19 79 SER A N 1
ATOM 591 C CA . SER A 1 79 ? 9.766 -4.686 -17.862 1.00 70.19 79 SER A CA 1
ATOM 592 C C . SER A 1 79 ? 10.963 -5.632 -17.736 1.00 70.19 79 SER A C 1
ATOM 594 O O . SER A 1 79 ? 10.971 -6.693 -18.353 1.00 70.19 79 SER A O 1
ATOM 596 N N . ASP A 1 80 ? 11.995 -5.238 -16.989 1.00 75.19 80 ASP A N 1
ATOM 597 C CA . ASP A 1 80 ? 13.174 -6.064 -16.766 1.00 75.19 80 ASP A CA 1
ATOM 598 C C . ASP A 1 80 ? 12.893 -7.161 -15.728 1.00 75.19 80 ASP A C 1
ATOM 600 O O . ASP A 1 80 ? 13.010 -6.950 -14.520 1.00 75.19 80 ASP A O 1
ATOM 604 N N . GLU A 1 81 ? 12.546 -8.353 -16.217 1.00 68.25 81 GLU A N 1
ATOM 605 C CA . GLU A 1 81 ? 12.278 -9.551 -15.407 1.00 68.25 81 GLU A CA 1
ATOM 606 C C . GLU A 1 81 ? 13.481 -10.000 -14.561 1.00 68.25 81 GLU A C 1
ATOM 608 O O . GLU A 1 81 ? 13.320 -10.781 -13.624 1.00 68.25 81 GLU A O 1
ATOM 613 N N . ARG A 1 82 ? 14.691 -9.494 -14.849 1.00 72.00 82 ARG A N 1
ATOM 614 C CA . ARG A 1 82 ? 15.893 -9.776 -14.052 1.00 72.00 82 ARG A CA 1
ATOM 615 C C . ARG A 1 82 ? 15.863 -9.096 -12.685 1.00 72.00 82 ARG A C 1
ATOM 617 O O . ARG A 1 82 ? 16.659 -9.469 -11.833 1.00 72.00 82 ARG A O 1
ATOM 624 N N . ILE A 1 83 ? 14.988 -8.106 -12.479 1.00 72.38 83 ILE A N 1
ATOM 625 C CA . ILE A 1 83 ? 14.825 -7.421 -11.194 1.00 72.38 83 ILE A CA 1
ATOM 626 C C . ILE A 1 83 ? 13.772 -8.163 -10.374 1.00 72.38 83 ILE A C 1
ATOM 628 O O . ILE A 1 83 ? 12.565 -7.974 -10.552 1.00 72.38 83 ILE A O 1
ATOM 632 N N . TRP A 1 84 ? 14.227 -8.987 -9.432 1.00 71.88 84 TRP A N 1
ATOM 633 C CA . TRP A 1 84 ? 13.329 -9.723 -8.555 1.00 71.88 84 TRP A CA 1
ATOM 634 C C . TRP A 1 84 ? 12.824 -8.843 -7.408 1.00 71.88 84 TRP A C 1
ATOM 636 O O . TRP A 1 84 ? 13.560 -8.454 -6.495 1.00 71.88 84 TRP A O 1
ATOM 646 N N . LEU A 1 85 ? 11.524 -8.551 -7.447 1.00 70.94 85 LEU A N 1
ATOM 647 C CA . LEU A 1 85 ? 10.810 -7.708 -6.481 1.00 70.94 85 LEU A CA 1
ATOM 648 C C . LEU A 1 85 ? 10.226 -8.481 -5.292 1.00 70.94 85 LEU A C 1
ATOM 650 O O . LEU A 1 85 ? 9.636 -7.871 -4.405 1.00 70.94 85 LEU A O 1
ATOM 654 N N . GLY A 1 86 ? 10.353 -9.812 -5.272 1.00 75.50 86 GLY A N 1
ATOM 655 C CA . GLY A 1 86 ? 9.842 -10.654 -4.183 1.00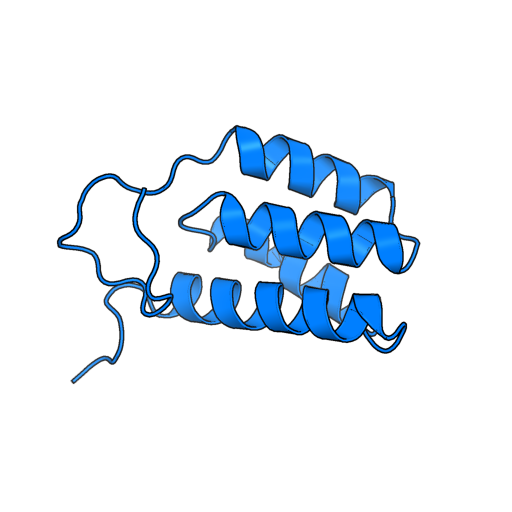 75.50 86 GLY A CA 1
ATOM 656 C C . GLY A 1 86 ? 8.317 -10.649 -4.019 1.00 75.50 86 GLY A C 1
ATOM 657 O O . GLY A 1 86 ? 7.812 -11.195 -3.042 1.00 75.50 86 GLY A O 1
ATOM 658 N N . ASP A 1 87 ? 7.585 -10.044 -4.956 1.00 74.06 87 ASP A N 1
ATOM 659 C CA . ASP A 1 87 ? 6.129 -9.879 -4.934 1.00 74.06 87 ASP A CA 1
ATOM 660 C C . ASP A 1 87 ? 5.389 -10.909 -5.803 1.00 74.06 87 ASP A C 1
ATOM 662 O O . ASP A 1 87 ? 4.165 -10.858 -5.897 1.00 74.06 87 ASP A O 1
ATOM 666 N N . TYR A 1 88 ? 6.123 -11.842 -6.426 1.00 77.88 88 TYR A N 1
ATOM 667 C CA . TYR A 1 88 ? 5.608 -12.854 -7.361 1.00 77.88 88 TYR A CA 1
ATOM 668 C C . TYR A 1 88 ? 4.804 -12.266 -8.538 1.00 77.88 88 TYR A C 1
ATOM 670 O O . TYR A 1 88 ? 4.002 -12.967 -9.152 1.00 77.88 88 TYR A O 1
ATOM 678 N N . GLY A 1 89 ? 5.008 -10.982 -8.853 1.00 74.12 89 GLY A N 1
ATOM 679 C CA . GLY A 1 89 ? 4.309 -10.284 -9.927 1.00 74.12 89 GLY A CA 1
ATOM 680 C C . GLY A 1 89 ? 5.087 -10.266 -11.244 1.00 74.12 89 GLY A C 1
ATOM 681 O O . GLY A 1 89 ? 6.318 -10.208 -11.262 1.00 74.12 89 GLY A O 1
ATOM 682 N N . SER A 1 90 ? 4.355 -10.221 -12.351 1.00 73.38 90 SER A N 1
ATOM 683 C CA . SER A 1 90 ? 4.847 -9.921 -13.701 1.00 73.38 90 SER A CA 1
ATOM 684 C C . SER A 1 90 ? 4.135 -8.665 -14.239 1.00 73.38 90 SER A C 1
ATOM 686 O O . SER A 1 90 ? 3.149 -8.242 -13.624 1.00 73.38 90 SER A O 1
ATOM 688 N N . PRO A 1 91 ? 4.645 -8.015 -15.303 1.00 69.94 91 PRO A N 1
ATOM 689 C CA . PRO A 1 91 ? 3.936 -6.936 -15.996 1.00 69.94 91 PRO A CA 1
ATOM 690 C C . PRO A 1 91 ? 2.531 -7.331 -16.469 1.00 69.94 91 PRO A C 1
ATOM 692 O O . PRO A 1 91 ? 2.304 -8.540 -16.715 1.00 69.94 91 PRO A O 1
#

Secondary structure (DSSP, 8-state):
--S-S-HHHHHHHHHHHHHHHHHHTT---HHHHHHHHHTGGG-SSHHHHHHHHHHHHHHT-HHHHHHHHHHHHH-PPPS-TTS--SS----

Solvent-accessible surface area (backbone atoms only — not comparable to full-atom values): 4928 Å² total; per-residue (Å²): 130,81,88,34,80,39,63,60,29,29,50,45,38,54,51,15,48,52,36,28,61,29,21,77,68,75,65,45,57,67,68,58,54,52,54,54,55,75,50,53,83,42,54,62,36,15,65,35,35,34,32,35,9,53,19,30,39,66,70,67,41,50,68,64,10,50,53,27,40,59,46,15,78,70,34,70,47,68,85,58,79,87,63,43,45,73,71,91,74,76,123